Protein AF-A0A660N9D3-F1 (afdb_monomer_lite)

Foldseek 3Di:
DDDDDDDDDDPDDDDDDDDDDDDDDDPPPPPPPPPPVPPDQAAEPEAPDPADPSVQVSVVNSVQVVVPQAPPKYWDWDADPNFIWIWIHHPVRKIKIFTWDPDVVIDTPDIDID

Secondary structure (DSSP, 8-state):
---------------------------------------PPP-EEEE-SS---HHHHHHHHHHHHHTT-PSSEEEEEEEETTEEEEEEEETTS-EEEEEB-SSSS--B---EE-

Sequence (114 aa):
MLNLLYIVRTTPPKGTYIMKKLILTSAIALLVASPLAMAKDPTIASNSSSVKDAGFINSMASAANGMGAKEPLTISESNDGGKRVLVVTGSNGTTCRVPVSDGNPPKMMGINCK

Radius of gyration: 26.84 Å; chains: 1; bounding box: 50×74×32 Å

Structure (mmCIF, N/CA/C/O backbone):
data_AF-A0A660N9D3-F1
#
_entry.id   AF-A0A660N9D3-F1
#
loop_
_atom_site.group_PDB
_atom_site.id
_atom_site.type_symbol
_atom_site.label_atom_id
_atom_site.label_alt_id
_atom_site.label_comp_id
_atom_site.label_asym_id
_atom_site.label_entity_id
_atom_site.label_seq_id
_atom_site.pdbx_PDB_ins_code
_atom_site.Cartn_x
_atom_site.Cartn_y
_atom_site.Cartn_z
_atom_site.occupancy
_atom_site.B_iso_or_equiv
_atom_site.auth_seq_id
_atom_site.auth_comp_id
_atom_site.auth_asym_id
_atom_site.auth_atom_id
_atom_site.pdbx_PDB_model_num
ATOM 1 N N . MET A 1 1 ? -36.591 42.995 6.314 1.00 38.91 1 MET A N 1
ATOM 2 C CA . MET A 1 1 ? -37.167 41.837 5.603 1.00 38.91 1 MET A CA 1
ATOM 3 C C . MET A 1 1 ? -37.187 42.147 4.119 1.00 38.91 1 MET A C 1
ATOM 5 O O . MET A 1 1 ? -37.604 43.243 3.785 1.00 38.91 1 MET A O 1
ATOM 9 N N . LEU A 1 2 ? -36.737 41.177 3.317 1.00 38.38 2 LEU A N 1
ATOM 10 C CA . LEU A 1 2 ? -37.007 40.955 1.886 1.00 38.38 2 LEU A CA 1
ATOM 11 C C . LEU A 1 2 ? -36.695 42.107 0.904 1.00 38.38 2 LEU A C 1
ATOM 13 O O . LEU A 1 2 ? -37.348 43.136 0.915 1.00 38.38 2 LEU A O 1
ATOM 17 N N . ASN A 1 3 ? -35.639 42.037 0.086 1.00 33.78 3 ASN A N 1
ATOM 18 C CA . ASN A 1 3 ? -35.364 41.059 -0.984 1.00 33.78 3 ASN A CA 1
ATOM 19 C C . ASN A 1 3 ? -36.373 41.162 -2.141 1.00 33.78 3 ASN A C 1
ATOM 21 O O . ASN A 1 3 ? -37.451 40.592 -2.034 1.00 33.78 3 ASN A O 1
ATOM 25 N N . LEU A 1 4 ? -35.993 41.846 -3.230 1.00 41.66 4 LEU A N 1
ATOM 26 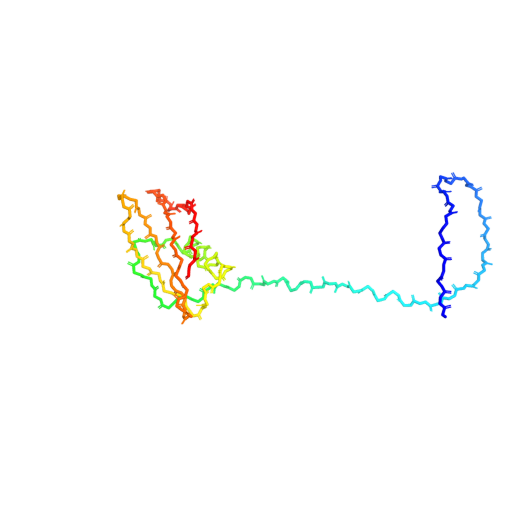C CA . LEU A 1 4 ? -36.278 41.447 -4.620 1.00 41.66 4 LEU A CA 1
ATOM 27 C C . LEU A 1 4 ? -35.499 42.379 -5.575 1.00 41.66 4 LEU A C 1
ATOM 29 O O . LEU A 1 4 ? -35.722 43.583 -5.602 1.00 41.66 4 LEU A O 1
ATOM 33 N N . LEU A 1 5 ? -34.397 41.889 -6.149 1.00 41.06 5 LEU A N 1
ATOM 34 C CA . LEU A 1 5 ? -34.333 41.350 -7.518 1.00 41.06 5 LEU A CA 1
ATOM 35 C C . LEU A 1 5 ? -34.294 42.492 -8.552 1.00 41.06 5 LEU A C 1
ATOM 37 O O . LEU A 1 5 ? -35.306 43.077 -8.910 1.00 41.06 5 LEU A O 1
ATOM 41 N N . TYR A 1 6 ? -33.094 42.991 -8.863 1.00 40.66 6 TYR A N 1
ATOM 42 C CA . TYR A 1 6 ? -32.351 42.607 -10.075 1.00 40.66 6 TYR A CA 1
ATOM 43 C C . TYR A 1 6 ? -33.237 42.589 -11.323 1.00 40.66 6 TYR A C 1
ATOM 45 O O . TYR A 1 6 ? -34.024 41.669 -11.489 1.00 40.66 6 TYR A O 1
ATOM 53 N N . ILE A 1 7 ? -33.050 43.576 -12.202 1.00 46.59 7 ILE A N 1
ATOM 54 C CA . ILE A 1 7 ? -32.668 43.427 -13.619 1.00 46.59 7 ILE A CA 1
ATOM 55 C C . ILE A 1 7 ? -32.481 44.855 -14.143 1.00 46.59 7 ILE A C 1
ATOM 57 O O . ILE A 1 7 ? -33.443 45.500 -14.536 1.00 46.59 7 ILE A O 1
ATOM 61 N N . VAL A 1 8 ? -31.244 45.357 -14.169 1.00 36.47 8 VAL A N 1
ATOM 62 C CA . VAL A 1 8 ? -30.842 46.371 -15.154 1.00 36.47 8 VAL A CA 1
ATOM 63 C C . VAL A 1 8 ? -29.392 46.093 -15.534 1.00 36.47 8 VAL A C 1
ATOM 65 O O . VAL A 1 8 ? -28.495 46.093 -14.697 1.00 36.47 8 VAL A O 1
ATOM 68 N N . ARG A 1 9 ? -29.211 45.801 -16.821 1.00 42.31 9 ARG A N 1
ATOM 69 C CA . ARG A 1 9 ? -27.941 45.686 -17.541 1.00 42.31 9 ARG A CA 1
ATOM 70 C C . ARG A 1 9 ? -26.993 46.830 -17.162 1.00 42.31 9 ARG A C 1
ATOM 72 O O . ARG A 1 9 ? -27.393 47.986 -17.245 1.00 42.31 9 ARG A O 1
ATOM 79 N N . THR A 1 10 ? -25.736 46.534 -16.843 1.00 36.16 10 THR A N 1
ATOM 80 C CA . THR A 1 10 ? -24.716 47.568 -16.618 1.00 36.16 10 THR A 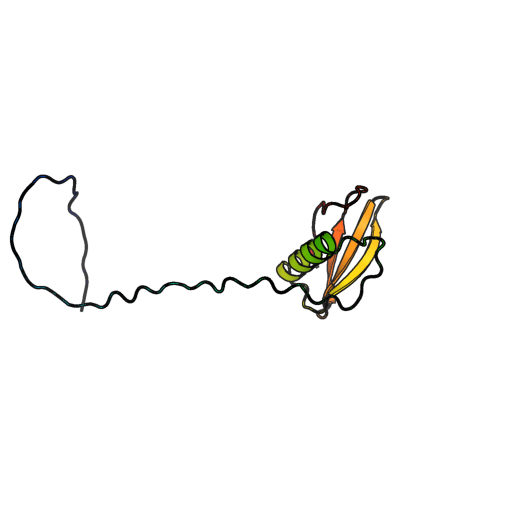CA 1
ATOM 81 C C . THR A 1 10 ? -23.503 47.367 -17.526 1.00 36.16 10 THR A C 1
ATOM 83 O O . THR A 1 10 ? -22.515 46.737 -17.171 1.00 36.16 10 THR A O 1
ATOM 86 N N . THR A 1 11 ? -23.540 47.992 -18.701 1.00 39.00 11 THR A N 1
ATOM 87 C CA . THR A 1 11 ? -22.355 48.710 -19.197 1.00 39.00 11 THR A CA 1
ATOM 88 C C . THR A 1 11 ? -22.511 50.167 -18.754 1.00 39.00 11 THR A C 1
ATOM 90 O O . THR A 1 11 ? -23.552 50.757 -19.054 1.00 39.00 11 THR A O 1
ATOM 93 N N . PRO A 1 12 ? -21.557 50.753 -18.006 1.00 47.50 12 PRO A N 1
ATOM 94 C CA . PRO A 1 12 ? -21.723 52.086 -17.439 1.00 47.50 12 PRO A CA 1
ATOM 95 C C . PRO A 1 12 ? -21.510 53.154 -18.516 1.00 47.50 12 PRO A C 1
ATOM 97 O O . PRO A 1 12 ? -20.643 53.005 -19.380 1.00 47.50 12 PRO A O 1
ATOM 100 N N . PRO A 1 13 ? -22.191 54.301 -18.392 1.00 43.94 13 PRO A N 1
ATOM 101 C CA . PRO A 1 13 ? -21.376 55.501 -18.398 1.00 43.94 13 PRO A CA 1
ATOM 102 C C . PRO A 1 13 ? -21.778 56.497 -17.312 1.00 43.94 13 PRO A C 1
ATOM 104 O O . PRO A 1 13 ? -22.920 56.922 -17.201 1.00 43.94 13 PRO A O 1
ATOM 107 N N . LYS A 1 14 ? -20.736 56.895 -16.578 1.00 42.78 14 LYS A N 1
ATOM 108 C CA . LYS A 1 14 ? -20.419 58.277 -16.203 1.00 42.78 14 LYS A CA 1
ATOM 109 C C . LYS A 1 14 ? -21.560 59.065 -15.566 1.00 42.78 14 LYS A C 1
ATOM 111 O O . LYS A 1 14 ? -22.358 59.701 -16.239 1.00 42.78 14 LYS A O 1
ATOM 116 N N . GLY A 1 15 ? -21.526 59.134 -14.243 1.00 38.25 15 GLY A N 1
ATOM 117 C CA . GLY A 1 15 ? -22.348 60.089 -13.519 1.00 38.25 15 GLY A CA 1
ATOM 118 C C . GLY A 1 15 ? -22.206 59.914 -12.024 1.00 38.25 15 GLY A C 1
ATOM 119 O O . GLY A 1 15 ? -22.888 59.096 -11.421 1.00 38.25 15 GLY A O 1
ATOM 120 N N . THR A 1 16 ? -21.302 60.684 -11.434 1.00 46.72 16 THR A N 1
ATOM 121 C CA . THR A 1 16 ? -21.256 60.954 -9.998 1.00 46.72 16 THR A CA 1
ATOM 122 C C . THR A 1 16 ? -22.627 61.426 -9.504 1.00 46.72 16 THR A C 1
ATOM 124 O O . THR A 1 16 ? -23.023 62.535 -9.839 1.00 46.72 16 THR A O 1
ATOM 127 N N . TYR A 1 17 ? -23.311 60.634 -8.672 1.00 43.50 17 TYR A N 1
ATOM 128 C CA . TYR A 1 17 ? -24.428 61.081 -7.824 1.00 43.50 17 TYR A CA 1
ATOM 129 C C . TYR A 1 17 ? -24.383 60.319 -6.488 1.00 43.50 17 TYR A C 1
ATOM 131 O O . TYR A 1 17 ? -24.624 59.120 -6.421 1.00 43.50 17 TYR A O 1
ATOM 139 N N . ILE A 1 18 ? -23.799 60.936 -5.458 1.00 41.16 18 ILE A N 1
ATOM 140 C CA . ILE A 1 18 ? -24.501 61.544 -4.312 1.00 41.16 18 ILE A CA 1
ATOM 141 C C . ILE A 1 18 ? -25.483 60.581 -3.609 1.00 41.16 18 ILE A C 1
ATOM 143 O O . ILE A 1 18 ? -26.670 60.515 -3.900 1.00 41.16 18 ILE A O 1
ATOM 147 N N . MET A 1 19 ? -24.928 59.873 -2.622 1.00 47.12 19 MET A N 1
ATOM 148 C CA . MET A 1 19 ? -25.423 59.734 -1.245 1.00 47.12 19 MET A CA 1
ATOM 149 C C . MET A 1 19 ? -26.945 59.561 -1.033 1.00 47.12 19 MET A C 1
ATOM 151 O O . MET A 1 19 ? -27.698 60.524 -0.901 1.00 47.12 19 MET A O 1
ATOM 155 N N . LYS A 1 20 ? -27.375 58.314 -0.804 1.00 32.78 20 LYS A N 1
ATOM 156 C CA . LYS A 1 20 ? -28.596 58.013 -0.040 1.00 32.78 20 LYS A CA 1
ATOM 157 C C . LYS A 1 20 ? -28.336 56.789 0.843 1.00 32.78 20 LYS A C 1
ATOM 159 O O . LYS A 1 20 ? -28.170 55.680 0.351 1.00 32.78 20 LYS A O 1
ATOM 164 N N . LYS A 1 21 ? -28.217 57.033 2.152 1.00 47.56 21 LYS A N 1
ATOM 165 C CA . LYS A 1 21 ? -28.010 56.032 3.209 1.00 47.56 21 LYS A CA 1
ATOM 166 C C . LYS A 1 21 ? -29.013 54.886 3.070 1.00 47.56 21 LYS A C 1
ATOM 168 O O . LYS A 1 21 ? -30.209 55.142 3.187 1.00 47.56 21 LYS A O 1
ATOM 173 N N . LEU A 1 22 ? -28.542 53.645 2.932 1.00 40.84 22 LEU A N 1
ATOM 174 C CA . LEU A 1 22 ? -29.375 52.489 3.242 1.00 40.84 22 LEU A CA 1
ATOM 175 C C . LEU A 1 22 ? -28.544 51.248 3.615 1.00 40.84 22 LEU A C 1
ATOM 177 O O . LEU A 1 22 ? -27.923 50.615 2.774 1.00 40.84 22 LEU A O 1
ATOM 181 N N . ILE A 1 23 ? -28.631 50.931 4.909 1.00 42.34 23 ILE A N 1
ATOM 182 C CA . ILE A 1 23 ? -28.548 49.604 5.535 1.00 42.34 23 ILE A CA 1
ATOM 183 C C . ILE A 1 23 ? -27.155 48.970 5.678 1.00 42.34 23 ILE A C 1
ATOM 185 O O . ILE A 1 23 ? -26.568 48.368 4.787 1.00 42.34 23 ILE A O 1
ATOM 189 N N . LEU A 1 24 ? -26.704 49.064 6.927 1.00 48.88 24 LEU A N 1
ATOM 190 C CA . LEU A 1 24 ? -25.713 48.239 7.591 1.00 48.88 24 LEU A CA 1
ATOM 191 C C . LEU A 1 24 ? -26.179 46.768 7.593 1.00 48.88 24 LEU A C 1
ATOM 193 O O . LEU A 1 24 ? -27.096 46.416 8.329 1.00 48.88 24 LEU A O 1
ATOM 197 N N . THR A 1 25 ? -25.532 45.902 6.816 1.00 45.31 25 THR A N 1
ATOM 198 C CA . THR A 1 25 ? -25.563 44.447 7.039 1.00 45.31 25 THR A CA 1
ATOM 199 C C . THR A 1 25 ? -24.169 43.882 6.828 1.00 45.31 25 THR A C 1
ATOM 201 O O . THR A 1 25 ? -23.709 43.706 5.706 1.00 45.31 25 THR A O 1
ATOM 204 N N . SER A 1 26 ? -23.518 43.680 7.973 1.00 47.38 26 SER A N 1
ATOM 205 C CA . SER A 1 26 ? -22.414 42.773 8.271 1.00 47.38 26 SER A CA 1
ATOM 206 C C . SER A 1 26 ? -21.996 41.852 7.118 1.00 47.38 26 SER A C 1
ATOM 208 O O . SER A 1 26 ? -22.637 40.834 6.852 1.00 47.38 26 SER A O 1
ATOM 210 N N . ALA A 1 27 ? -20.879 42.182 6.468 1.00 48.03 27 ALA A N 1
ATOM 211 C CA . ALA A 1 27 ? -20.114 41.205 5.714 1.00 48.03 27 ALA A CA 1
ATOM 212 C C . ALA A 1 27 ? -19.380 40.318 6.726 1.00 48.03 27 ALA A C 1
ATOM 214 O O . ALA A 1 27 ? -18.222 40.560 7.061 1.00 48.03 27 ALA A O 1
ATOM 215 N N . ILE A 1 28 ? -20.056 39.285 7.231 1.00 53.94 28 ILE A N 1
ATOM 216 C CA . ILE A 1 28 ? -19.336 38.123 7.742 1.00 53.94 28 ILE A CA 1
ATOM 217 C C . ILE A 1 28 ? -18.791 37.448 6.492 1.00 53.94 28 ILE A C 1
ATOM 219 O O . ILE A 1 28 ? -19.464 36.643 5.849 1.00 53.94 28 ILE A O 1
ATOM 223 N N . ALA A 1 29 ? -17.580 37.842 6.104 1.00 52.59 29 ALA A N 1
ATOM 224 C CA . ALA A 1 29 ? -16.752 37.006 5.267 1.00 52.59 29 ALA A CA 1
ATOM 225 C C . ALA A 1 29 ? -16.541 35.716 6.063 1.00 52.59 29 ALA A C 1
ATOM 227 O O . ALA A 1 29 ? -15.655 35.629 6.912 1.00 52.59 29 ALA A O 1
ATOM 228 N N . LEU A 1 30 ? -17.408 34.730 5.832 1.00 46.16 30 LEU A N 1
ATOM 229 C CA . LEU A 1 30 ? -17.102 33.337 6.098 1.00 46.16 30 LEU A CA 1
ATOM 230 C C . LEU A 1 30 ? -15.930 33.013 5.176 1.00 46.16 30 LEU A C 1
ATOM 232 O O . LEU A 1 30 ? -16.093 32.505 4.069 1.00 46.16 30 LEU A O 1
ATOM 236 N N . LEU A 1 31 ? -14.733 33.371 5.639 1.00 49.09 31 LEU A N 1
ATOM 237 C CA . LEU A 1 31 ? -13.529 32.625 5.356 1.00 49.09 31 LEU A CA 1
ATOM 238 C C . LEU A 1 31 ? -13.884 31.201 5.758 1.00 49.09 31 LEU A C 1
ATOM 240 O O . LEU A 1 31 ? -13.802 30.824 6.926 1.00 49.09 31 LEU A O 1
ATOM 244 N N . VAL A 1 32 ? -14.358 30.429 4.786 1.00 53.97 32 VAL A N 1
ATOM 245 C CA . VAL A 1 32 ? -14.247 28.984 4.815 1.00 53.97 32 VAL A CA 1
ATOM 246 C C . VAL A 1 32 ? -12.751 28.716 4.863 1.00 53.97 32 VAL A C 1
ATOM 248 O O . VAL A 1 32 ? -12.092 28.501 3.852 1.00 53.97 32 VAL A O 1
ATOM 251 N N . ALA A 1 33 ? -12.194 28.799 6.069 1.00 55.97 33 ALA A N 1
ATOM 252 C CA . ALA A 1 33 ? -11.010 28.066 6.424 1.00 55.97 33 ALA A CA 1
ATOM 253 C C . ALA A 1 33 ? -11.428 26.605 6.281 1.00 55.97 33 ALA A C 1
ATOM 255 O O . ALA A 1 33 ? -11.863 25.960 7.233 1.00 55.97 33 ALA A O 1
ATOM 256 N N . SER A 1 34 ? -11.374 26.101 5.046 1.00 52.88 34 SER A N 1
ATOM 257 C CA . SER A 1 34 ? -11.171 24.684 4.836 1.00 52.88 34 SER A CA 1
ATOM 258 C C . SER A 1 34 ? -10.008 24.340 5.754 1.00 52.88 34 SER A C 1
ATOM 260 O O . SER A 1 34 ? -8.972 25.011 5.639 1.00 52.88 34 SER A O 1
ATOM 262 N N . PRO A 1 35 ? -10.153 23.392 6.694 1.00 50.59 35 PRO A N 1
ATOM 263 C CA . PRO A 1 35 ? -8.979 22.880 7.358 1.00 50.59 35 PRO A CA 1
ATOM 264 C C . PRO A 1 35 ? -8.064 22.457 6.217 1.00 50.59 35 PRO A C 1
ATOM 266 O O . PRO A 1 35 ? -8.400 21.568 5.434 1.00 50.59 35 PRO A O 1
ATOM 269 N N . LEU A 1 36 ? -6.945 23.169 6.063 1.00 48.47 36 LEU A N 1
ATOM 270 C CA . LEU A 1 36 ? -5.784 22.589 5.432 1.00 48.47 36 LEU A CA 1
ATOM 271 C C . LEU A 1 36 ? -5.537 21.389 6.327 1.00 48.47 36 LEU A C 1
ATOM 273 O O . LEU A 1 36 ? -5.047 21.543 7.446 1.00 48.47 36 LEU A O 1
ATOM 277 N N . ALA A 1 37 ? -6.061 20.234 5.916 1.00 50.41 37 ALA A N 1
ATOM 278 C CA . ALA A 1 37 ? -5.748 18.973 6.528 1.00 50.41 37 ALA A CA 1
ATOM 279 C C . ALA A 1 37 ? -4.241 18.885 6.350 1.00 50.41 37 ALA A C 1
ATOM 281 O O . ALA A 1 37 ? -3.748 18.562 5.273 1.00 50.41 37 ALA A O 1
ATOM 282 N N . MET A 1 38 ? -3.524 19.341 7.376 1.00 47.28 38 MET A N 1
ATOM 283 C CA . MET A 1 38 ? -2.111 19.111 7.565 1.00 47.28 38 MET A CA 1
ATOM 284 C C . MET A 1 38 ? -2.023 17.602 7.464 1.00 47.28 38 MET A C 1
ATOM 286 O O . MET A 1 38 ? -2.486 16.922 8.379 1.00 47.28 38 MET A O 1
ATOM 290 N N . ALA A 1 39 ? -1.632 17.107 6.287 1.00 57.22 39 ALA A N 1
ATOM 291 C CA . ALA A 1 39 ? -1.670 15.697 5.955 1.00 57.22 39 ALA A CA 1
ATOM 292 C C . ALA A 1 39 ? -0.711 15.026 6.926 1.00 57.22 39 ALA A C 1
ATOM 294 O O . ALA A 1 39 ? 0.506 15.071 6.764 1.00 57.22 39 ALA A O 1
ATOM 295 N N . LYS A 1 40 ? -1.273 14.554 8.034 1.00 68.81 40 LYS A N 1
ATOM 296 C CA . LYS A 1 40 ? -0.531 13.857 9.057 1.00 68.81 40 LYS A CA 1
ATOM 297 C C . LYS A 1 40 ? -0.098 12.559 8.402 1.00 68.81 40 LYS A C 1
ATOM 299 O O . LYS A 1 40 ? -0.930 11.905 7.776 1.00 68.81 40 LYS A O 1
ATOM 304 N N . ASP A 1 41 ? 1.191 12.245 8.497 1.00 77.62 41 ASP A N 1
ATOM 305 C CA . ASP A 1 41 ? 1.704 11.002 7.935 1.00 77.62 41 ASP A CA 1
ATOM 306 C C . ASP A 1 41 ? 0.867 9.832 8.475 1.00 77.62 41 ASP A C 1
ATOM 308 O O . ASP A 1 41 ? 0.728 9.723 9.701 1.00 77.62 41 ASP A O 1
ATOM 312 N N . PRO A 1 42 ? 0.261 9.005 7.606 1.00 81.50 42 PRO A N 1
ATOM 313 C CA . PRO A 1 42 ? -0.569 7.891 8.024 1.00 81.50 42 PRO A CA 1
ATOM 314 C C . PRO A 1 42 ? 0.160 6.950 8.973 1.00 81.50 42 PRO A C 1
ATOM 316 O O . PRO A 1 42 ? 1.298 6.534 8.740 1.00 81.50 42 PRO A O 1
ATOM 319 N N . THR A 1 43 ? -0.532 6.552 10.036 1.00 91.00 43 THR A N 1
ATOM 320 C CA . THR A 1 43 ? 0.016 5.628 11.027 1.00 91.00 43 THR A CA 1
ATOM 321 C C . THR A 1 43 ? 0.161 4.225 10.432 1.00 91.00 43 THR A C 1
ATOM 323 O O . THR A 1 43 ? -0.837 3.547 10.176 1.00 91.00 43 THR A O 1
ATOM 326 N N . ILE A 1 44 ? 1.399 3.752 10.253 1.00 89.38 44 ILE A N 1
ATOM 327 C CA . ILE A 1 44 ? 1.705 2.384 9.805 1.00 89.38 44 ILE A CA 1
ATOM 328 C C . ILE A 1 44 ? 2.019 1.502 11.018 1.00 89.38 44 ILE A C 1
ATOM 330 O O . ILE A 1 44 ? 3.018 1.723 11.699 1.00 89.38 44 ILE A O 1
ATOM 334 N N . ALA A 1 45 ? 1.198 0.482 11.274 1.00 91.25 45 ALA A N 1
ATOM 335 C CA . ALA A 1 45 ? 1.455 -0.503 12.329 1.00 91.25 45 ALA A CA 1
ATOM 336 C C . ALA A 1 45 ? 2.576 -1.476 11.945 1.00 91.25 45 ALA A C 1
ATOM 338 O O . ALA A 1 45 ? 3.392 -1.855 12.783 1.00 91.25 45 ALA A O 1
ATOM 339 N N . SER A 1 46 ? 2.613 -1.907 10.682 1.00 90.31 46 SER A N 1
ATOM 340 C CA . SER A 1 46 ? 3.609 -2.862 10.197 1.00 90.31 46 SER A CA 1
ATOM 341 C C . SER A 1 46 ? 3.775 -2.794 8.681 1.00 90.31 46 SER A C 1
ATOM 343 O O . SER A 1 46 ? 2.820 -2.551 7.944 1.00 90.31 46 SER A O 1
ATOM 345 N N . ASN A 1 47 ? 5.001 -3.023 8.206 1.00 91.81 47 ASN A N 1
ATOM 346 C CA . ASN A 1 47 ? 5.319 -3.138 6.785 1.00 91.81 47 ASN A CA 1
ATOM 347 C C . ASN A 1 47 ? 6.243 -4.340 6.558 1.00 91.81 47 ASN A C 1
ATOM 349 O O . ASN A 1 47 ? 7.400 -4.330 6.976 1.00 91.81 47 ASN A O 1
ATOM 353 N N . SER A 1 48 ? 5.721 -5.362 5.883 1.00 91.56 48 SER A N 1
ATOM 354 C CA . SER A 1 48 ? 6.448 -6.583 5.505 1.00 91.56 48 SER A CA 1
ATOM 355 C C . SER A 1 48 ? 6.873 -6.606 4.032 1.00 91.56 48 SER A C 1
ATOM 357 O O . SER A 1 48 ? 7.419 -7.601 3.565 1.00 91.56 48 SER A O 1
ATOM 359 N N . SER A 1 49 ? 6.642 -5.519 3.290 1.00 89.00 49 SER A N 1
ATOM 360 C CA . SER A 1 49 ? 7.023 -5.428 1.880 1.00 89.00 49 SER A CA 1
ATOM 361 C C . SER A 1 49 ? 8.526 -5.205 1.671 1.00 89.00 49 SER A C 1
ATOM 363 O O . SER A 1 49 ? 9.267 -4.715 2.538 1.00 89.00 49 SER A O 1
ATOM 365 N N . SER A 1 50 ? 8.975 -5.527 0.461 1.00 88.25 50 SER A N 1
ATOM 366 C CA . SER A 1 50 ? 10.319 -5.244 -0.045 1.00 88.25 50 SER A CA 1
ATOM 367 C C . SER A 1 50 ? 10.587 -3.746 -0.236 1.00 88.25 50 SER A C 1
ATOM 369 O O . SER A 1 50 ? 11.747 -3.338 -0.315 1.00 88.25 50 SER A O 1
ATOM 371 N N . VAL A 1 51 ? 9.549 -2.903 -0.267 1.00 86.38 51 VAL A N 1
ATOM 372 C CA . VAL A 1 51 ? 9.672 -1.466 -0.538 1.00 86.38 51 VAL A CA 1
ATOM 373 C C . VAL A 1 51 ? 10.163 -0.710 0.697 1.00 86.38 51 VAL A C 1
ATOM 375 O O . VAL A 1 51 ? 9.540 -0.745 1.758 1.00 86.38 51 VAL A O 1
ATOM 378 N N . LYS A 1 52 ? 11.293 -0.007 0.544 1.00 85.06 52 LYS A N 1
ATOM 379 C CA . LYS A 1 52 ? 11.945 0.779 1.610 1.00 85.06 52 LYS A CA 1
ATOM 380 C C . LYS A 1 52 ? 11.794 2.292 1.455 1.00 85.06 52 LYS A C 1
ATOM 382 O O . LYS A 1 52 ? 12.157 3.030 2.363 1.00 85.06 52 LYS A O 1
ATOM 387 N N . ASP A 1 53 ? 11.259 2.747 0.326 1.00 89.75 53 ASP A N 1
ATOM 388 C CA . ASP A 1 53 ? 11.053 4.169 0.073 1.00 89.75 53 ASP A CA 1
ATOM 389 C C . ASP A 1 53 ? 9.905 4.713 0.937 1.00 89.75 53 ASP A C 1
ATOM 391 O O . ASP A 1 53 ? 8.734 4.392 0.724 1.00 89.75 53 ASP A O 1
ATOM 395 N N . ALA A 1 54 ? 10.249 5.515 1.946 1.00 88.00 54 ALA A N 1
ATOM 396 C CA . ALA A 1 54 ? 9.284 6.039 2.907 1.00 88.00 54 ALA A CA 1
ATOM 397 C C . ALA A 1 54 ? 8.256 6.976 2.252 1.00 88.00 54 ALA A C 1
ATOM 399 O O . ALA A 1 54 ? 7.083 6.933 2.615 1.00 88.00 54 ALA A O 1
ATOM 400 N N . GLY A 1 55 ? 8.663 7.777 1.260 1.00 89.31 55 GLY A N 1
ATOM 401 C CA . GLY A 1 55 ? 7.766 8.701 0.560 1.00 89.31 55 GLY A CA 1
ATOM 402 C C . GLY A 1 55 ? 6.678 7.967 -0.223 1.00 89.31 55 GLY A C 1
ATOM 403 O O . GLY A 1 55 ? 5.499 8.327 -0.164 1.00 89.31 55 GLY A O 1
ATOM 404 N N . PHE A 1 56 ? 7.053 6.885 -0.896 1.00 90.75 56 PHE A N 1
ATOM 405 C CA . PHE A 1 56 ? 6.148 5.997 -1.606 1.00 90.75 56 PHE A CA 1
ATOM 406 C C . PHE A 1 56 ? 5.195 5.280 -0.649 1.00 90.75 56 PHE A C 1
ATOM 408 O O . PHE A 1 56 ? 3.983 5.294 -0.870 1.00 90.75 56 PHE A O 1
ATOM 415 N N . ILE A 1 57 ? 5.722 4.692 0.432 1.00 91.31 57 ILE A N 1
ATOM 416 C CA . ILE A 1 57 ? 4.909 4.021 1.456 1.00 91.31 57 ILE A CA 1
ATOM 417 C C . ILE A 1 57 ? 3.866 4.986 2.030 1.00 91.31 57 ILE A C 1
ATOM 419 O O . ILE A 1 57 ? 2.691 4.634 2.120 1.00 91.31 57 ILE A O 1
ATOM 423 N N . ASN A 1 58 ? 4.272 6.217 2.341 1.00 92.00 58 ASN A N 1
ATOM 424 C CA . ASN A 1 58 ? 3.403 7.240 2.909 1.00 92.00 58 ASN A CA 1
ATOM 425 C C . ASN A 1 58 ? 2.326 7.720 1.925 1.00 92.00 58 ASN A C 1
ATOM 427 O O . ASN A 1 58 ? 1.160 7.869 2.292 1.00 92.00 58 ASN A O 1
ATOM 431 N N . SER A 1 59 ? 2.701 7.906 0.654 1.00 90.56 59 SER A N 1
ATOM 432 C CA . SER A 1 59 ? 1.775 8.290 -0.421 1.00 90.56 59 SER A CA 1
ATOM 433 C C . SER A 1 59 ? 0.713 7.215 -0.643 1.00 90.56 59 SER A C 1
ATOM 435 O O . SER A 1 59 ? -0.477 7.508 -0.750 1.00 90.56 59 SER A O 1
ATOM 437 N N . MET A 1 60 ? 1.133 5.951 -0.644 1.00 91.69 60 MET A N 1
ATOM 438 C CA . MET A 1 60 ? 0.238 4.810 -0.790 1.00 91.69 60 MET A CA 1
ATOM 439 C C . MET A 1 60 ? -0.705 4.647 0.399 1.00 91.69 60 MET A C 1
ATOM 441 O O . MET A 1 60 ? -1.900 4.424 0.216 1.00 91.69 60 MET A O 1
ATOM 445 N N . ALA A 1 61 ? -0.174 4.765 1.610 1.00 92.62 61 ALA A N 1
ATOM 446 C CA . ALA A 1 61 ? -0.942 4.705 2.841 1.00 92.62 61 ALA A CA 1
ATOM 447 C C . ALA A 1 61 ? -1.980 5.833 2.924 1.00 92.62 61 ALA A C 1
ATOM 449 O O . ALA A 1 61 ? -3.138 5.585 3.254 1.00 92.62 61 ALA A O 1
ATOM 450 N N . SER A 1 62 ? -1.598 7.048 2.527 1.00 92.00 62 SER A N 1
ATOM 451 C CA . SER A 1 62 ? -2.503 8.199 2.457 1.00 92.00 62 SER A CA 1
ATOM 452 C C . SER A 1 62 ? -3.628 7.958 1.453 1.00 92.00 62 SER A C 1
ATOM 454 O O . SER A 1 62 ? -4.791 8.225 1.750 1.00 92.00 62 SER A O 1
ATOM 456 N N . ALA A 1 63 ? -3.305 7.396 0.283 1.00 91.94 63 ALA A N 1
ATOM 457 C CA . ALA A 1 63 ? -4.300 7.039 -0.723 1.00 91.94 63 ALA A CA 1
ATOM 458 C C . ALA A 1 63 ? -5.268 5.956 -0.217 1.00 91.94 63 ALA A C 1
ATOM 460 O O . ALA A 1 63 ? -6.478 6.093 -0.383 1.00 91.94 63 ALA A O 1
ATOM 461 N N . ALA A 1 64 ? -4.757 4.914 0.446 1.00 92.38 64 ALA A N 1
ATOM 462 C CA . ALA A 1 64 ? -5.582 3.868 1.050 1.00 92.38 64 ALA A CA 1
ATOM 463 C C . ALA A 1 64 ? -6.519 4.433 2.131 1.00 92.38 64 ALA A C 1
ATOM 465 O O . ALA A 1 64 ? -7.703 4.090 2.156 1.00 92.38 64 ALA A O 1
ATOM 466 N N . ASN A 1 65 ? -6.023 5.347 2.970 1.00 93.31 65 ASN A N 1
ATOM 467 C CA . ASN A 1 65 ? -6.838 6.031 3.973 1.00 93.31 65 ASN A CA 1
ATOM 468 C C . ASN A 1 65 ? -7.937 6.888 3.325 1.00 93.31 65 ASN A C 1
ATOM 470 O O . ASN A 1 65 ? -9.112 6.756 3.666 1.00 93.31 65 ASN A O 1
ATOM 474 N N . GLY A 1 66 ? -7.596 7.660 2.288 1.00 90.94 66 GLY A N 1
ATOM 475 C CA . GLY A 1 66 ? -8.566 8.427 1.497 1.00 90.94 66 GLY A CA 1
ATOM 476 C C . GLY A 1 66 ? -9.650 7.577 0.819 1.00 90.94 66 GLY A C 1
ATOM 477 O O . GLY A 1 66 ? -10.727 8.086 0.521 1.00 90.94 66 GLY A O 1
ATOM 478 N N . MET A 1 67 ? -9.399 6.282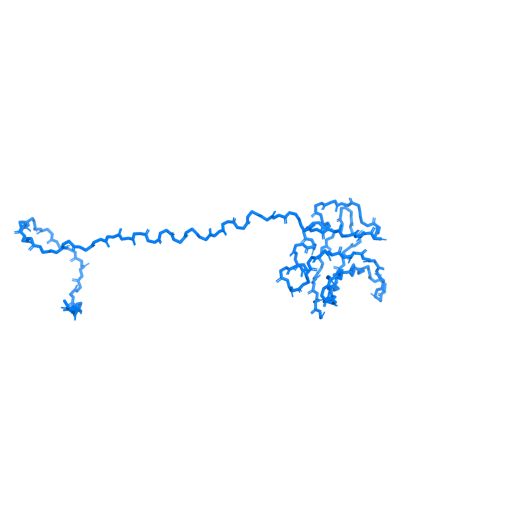 0.613 1.00 92.19 67 MET A N 1
ATOM 479 C CA . MET A 1 67 ? -10.362 5.322 0.063 1.00 92.19 67 MET A CA 1
ATOM 480 C C . MET A 1 67 ? -11.141 4.531 1.124 1.00 92.19 67 MET A C 1
ATOM 482 O O . MET A 1 67 ? -11.990 3.716 0.765 1.00 92.19 67 MET A O 1
ATOM 486 N N . GLY A 1 68 ? -10.891 4.768 2.415 1.00 90.31 68 GLY A N 1
ATOM 487 C CA . GLY A 1 68 ? -11.662 4.194 3.520 1.00 90.31 68 GLY A CA 1
ATOM 488 C C . GLY A 1 68 ? -10.919 3.188 4.401 1.00 90.31 68 GLY A C 1
ATOM 489 O O . GLY A 1 68 ? -11.521 2.672 5.345 1.00 90.31 68 GLY A O 1
ATOM 490 N N . ALA A 1 69 ? -9.634 2.910 4.153 1.00 94.38 69 ALA A N 1
ATOM 491 C CA . ALA A 1 69 ? -8.828 2.105 5.071 1.00 94.38 69 ALA A CA 1
ATOM 492 C C . ALA A 1 69 ? -8.482 2.915 6.326 1.00 94.38 69 ALA A C 1
ATOM 494 O O . ALA A 1 69 ? -7.741 3.891 6.264 1.00 94.38 69 ALA A O 1
ATOM 495 N N . LYS A 1 70 ? -9.005 2.526 7.488 1.00 93.12 70 LYS A N 1
ATOM 496 C CA . LYS A 1 70 ? -8.751 3.270 8.725 1.00 93.12 70 LYS A CA 1
ATOM 497 C C . LYS A 1 70 ? -7.397 2.933 9.322 1.00 93.12 70 LYS A C 1
ATOM 499 O O . LYS A 1 70 ? -6.978 1.781 9.336 1.00 93.12 70 LYS A O 1
ATOM 504 N N . GLU A 1 71 ? -6.750 3.945 9.879 1.00 89.88 71 GLU A N 1
ATOM 505 C CA . GLU A 1 71 ? -5.511 3.776 10.631 1.00 89.88 71 GLU A CA 1
ATOM 506 C C . GLU A 1 71 ? -5.713 2.965 11.928 1.00 89.88 71 GLU A C 1
ATOM 508 O O . GLU A 1 71 ? -6.808 2.977 12.503 1.00 89.88 71 GLU A O 1
ATOM 513 N N . PRO A 1 72 ? -4.664 2.285 12.427 1.00 92.12 72 PRO A N 1
ATOM 514 C CA . PRO A 1 72 ? -3.361 2.106 11.782 1.00 92.12 72 PRO A CA 1
ATOM 515 C C . PRO A 1 72 ? -3.415 1.131 10.594 1.00 92.12 72 PRO A C 1
ATOM 517 O O . PRO A 1 72 ? -4.248 0.226 10.558 1.00 92.12 72 PRO A O 1
ATOM 520 N N . LEU A 1 73 ? -2.520 1.324 9.623 1.00 94.19 73 LEU A N 1
ATOM 521 C CA . LEU A 1 73 ? -2.448 0.528 8.397 1.00 94.19 73 LEU A CA 1
ATOM 522 C C . LEU A 1 73 ? -1.352 -0.541 8.478 1.00 94.19 73 LEU A C 1
ATOM 524 O O . LEU A 1 73 ? -0.253 -0.294 8.978 1.00 94.19 73 LEU A O 1
ATOM 528 N N . THR A 1 74 ? -1.625 -1.713 7.915 1.00 95.38 74 THR A N 1
ATOM 529 C CA . THR A 1 74 ? -0.662 -2.805 7.739 1.00 95.38 74 THR A CA 1
ATOM 530 C C . THR A 1 74 ? -0.370 -3.012 6.263 1.00 95.38 74 THR A C 1
ATOM 532 O O . THR A 1 74 ? -1.287 -3.140 5.456 1.00 95.38 74 THR A O 1
ATOM 535 N N . ILE A 1 75 ? 0.910 -3.077 5.910 1.00 94.94 75 ILE A N 1
ATOM 536 C CA . ILE A 1 75 ? 1.379 -3.241 4.536 1.00 94.94 75 ILE A CA 1
ATOM 537 C C . ILE A 1 75 ? 2.024 -4.615 4.381 1.00 94.94 75 ILE A C 1
ATOM 539 O O . ILE A 1 75 ? 2.919 -5.010 5.135 1.00 94.94 75 ILE A O 1
ATOM 543 N N . SER A 1 76 ? 1.579 -5.332 3.360 1.00 94.25 76 SER A N 1
ATOM 544 C CA . SER A 1 76 ? 2.132 -6.613 2.937 1.00 94.25 76 SER A CA 1
ATOM 545 C C . SER A 1 76 ? 2.332 -6.634 1.430 1.00 94.25 76 SER A C 1
ATOM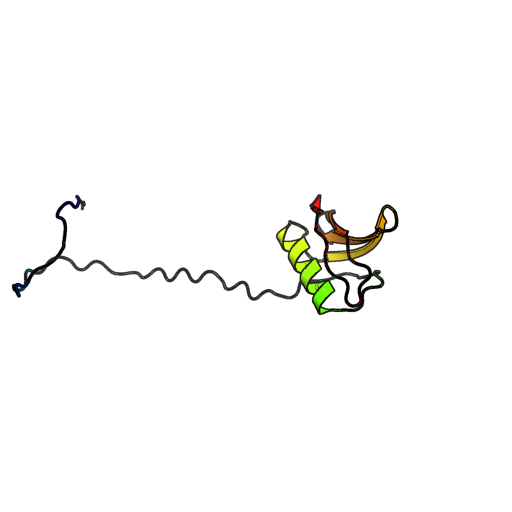 547 O O . SER A 1 76 ? 1.847 -5.763 0.708 1.00 94.25 76 SER A O 1
ATOM 549 N N . GLU A 1 77 ? 3.097 -7.605 0.955 1.00 93.44 77 GLU A N 1
ATOM 550 C CA . GLU A 1 77 ? 3.386 -7.777 -0.460 1.00 93.44 77 GLU A CA 1
ATOM 551 C C . GLU A 1 77 ? 2.796 -9.092 -0.954 1.00 93.44 77 GLU A C 1
ATOM 553 O O . GLU A 1 77 ? 2.836 -10.117 -0.275 1.00 93.44 77 GLU A O 1
ATOM 558 N N . SER A 1 78 ? 2.219 -9.044 -2.145 1.00 92.19 78 SER A N 1
ATOM 559 C CA . SER A 1 78 ? 1.627 -10.171 -2.840 1.00 92.19 78 SER A CA 1
ATOM 560 C C . SER A 1 78 ? 2.062 -10.142 -4.302 1.00 92.19 78 SER A C 1
ATOM 562 O O . SER A 1 78 ? 2.443 -9.100 -4.841 1.00 92.19 78 SER A O 1
ATOM 564 N N . ASN A 1 79 ? 2.012 -11.297 -4.955 1.00 91.06 79 ASN A N 1
ATOM 565 C CA . ASN A 1 79 ? 2.235 -11.410 -6.387 1.00 91.06 79 ASN A CA 1
ATOM 566 C C . ASN A 1 79 ? 0.924 -11.839 -7.045 1.00 91.06 79 ASN A C 1
ATOM 568 O O . ASN A 1 79 ? 0.340 -12.850 -6.656 1.00 91.06 79 ASN A O 1
ATOM 572 N N . ASP A 1 80 ? 0.459 -11.055 -8.012 1.00 86.69 80 ASP A N 1
ATOM 573 C CA . ASP A 1 80 ? -0.772 -11.320 -8.749 1.00 86.69 80 ASP A CA 1
ATOM 574 C C . ASP A 1 80 ? -0.443 -11.422 -10.240 1.00 86.69 80 ASP A C 1
ATOM 576 O O . ASP A 1 80 ? -0.119 -10.428 -10.895 1.00 86.69 80 ASP A O 1
ATOM 580 N N . GLY A 1 81 ? -0.432 -12.649 -10.766 1.00 82.44 81 GLY A N 1
ATOM 581 C CA . GLY A 1 81 ? -0.135 -12.914 -12.177 1.00 82.44 81 GLY A CA 1
ATOM 582 C C . GLY A 1 81 ? 1.248 -12.429 -12.630 1.00 82.44 81 GLY A C 1
ATOM 583 O O . GLY A 1 81 ? 1.374 -11.886 -13.726 1.00 82.44 81 GLY A O 1
ATOM 584 N N . GLY A 1 82 ? 2.274 -12.559 -11.782 1.00 84.19 82 GLY A N 1
ATOM 585 C CA . GLY A 1 82 ? 3.635 -12.097 -12.072 1.00 84.19 82 GLY A CA 1
ATOM 586 C C . GLY A 1 82 ? 3.865 -10.611 -11.794 1.00 84.19 82 GLY A C 1
ATOM 587 O O . GLY A 1 82 ? 4.998 -10.153 -11.896 1.00 84.19 82 GLY A O 1
ATOM 588 N N . LYS A 1 83 ? 2.831 -9.859 -11.402 1.00 88.19 83 LYS A N 1
ATOM 589 C CA . LYS A 1 83 ? 2.942 -8.443 -11.037 1.00 88.19 83 LYS A CA 1
ATOM 590 C C . LYS A 1 83 ? 3.034 -8.290 -9.529 1.00 88.19 83 LYS A C 1
ATOM 592 O O . LYS A 1 83 ? 2.300 -8.936 -8.779 1.00 88.19 83 LYS A O 1
ATOM 597 N N . ARG A 1 84 ? 3.903 -7.390 -9.078 1.00 92.25 84 ARG A N 1
ATOM 598 C CA . ARG A 1 84 ? 4.011 -7.045 -7.662 1.00 92.25 84 ARG A CA 1
ATOM 599 C C . ARG A 1 84 ? 2.812 -6.195 -7.234 1.00 92.25 84 ARG A C 1
ATOM 601 O O . ARG A 1 84 ? 2.497 -5.180 -7.857 1.00 92.25 84 ARG A O 1
ATOM 608 N N . VAL A 1 85 ? 2.144 -6.607 -6.163 1.00 94.06 85 VAL A N 1
ATOM 609 C CA . VAL A 1 85 ? 0.981 -5.926 -5.587 1.00 94.06 85 VAL A CA 1
ATOM 610 C C . VAL A 1 85 ? 1.226 -5.715 -4.103 1.00 94.06 85 VAL A C 1
ATOM 612 O O . VAL A 1 85 ? 1.465 -6.662 -3.361 1.00 94.06 85 VAL A O 1
ATOM 615 N N . LEU A 1 86 ? 1.132 -4.473 -3.648 1.00 94.44 86 LEU A N 1
ATOM 616 C CA . LEU A 1 86 ? 1.138 -4.164 -2.226 1.00 94.44 86 LEU A CA 1
ATOM 617 C C . LEU A 1 86 ? -0.290 -4.193 -1.700 1.00 94.44 86 LEU A C 1
ATOM 619 O O . LEU A 1 86 ? -1.211 -3.661 -2.318 1.00 94.44 86 LEU A O 1
ATOM 623 N N . VAL A 1 87 ? -0.479 -4.852 -0.568 1.00 95.31 87 VAL A N 1
ATOM 624 C CA . VAL A 1 87 ? -1.770 -4.992 0.092 1.00 95.31 87 VAL A CA 1
ATOM 625 C C . VAL A 1 87 ? -1.723 -4.177 1.375 1.00 95.31 87 VAL A C 1
ATOM 627 O O . VAL A 1 87 ? -0.969 -4.497 2.295 1.00 95.31 87 VAL A O 1
ATOM 630 N N . VAL A 1 88 ? -2.517 -3.112 1.412 1.00 95.38 88 VAL A N 1
ATOM 631 C CA . VAL A 1 88 ? -2.658 -2.207 2.553 1.00 95.38 88 VAL A CA 1
ATOM 632 C C . VAL A 1 88 ? -3.973 -2.521 3.249 1.00 95.38 88 VAL A C 1
ATOM 634 O O . VAL A 1 88 ? -5.033 -2.390 2.648 1.00 95.38 88 VAL A O 1
ATOM 637 N N . THR A 1 89 ? -3.916 -2.943 4.504 1.00 95.88 89 THR A N 1
ATOM 638 C CA . THR A 1 89 ? -5.096 -3.299 5.300 1.00 95.88 89 THR A CA 1
ATOM 639 C C . THR A 1 89 ? -5.281 -2.278 6.407 1.00 95.88 89 THR A C 1
ATOM 641 O O . THR A 1 89 ? -4.343 -2.016 7.160 1.00 95.88 89 THR A O 1
ATOM 644 N N . GLY A 1 90 ? -6.470 -1.692 6.494 1.00 95.19 90 GLY A N 1
ATOM 645 C CA . GLY A 1 90 ? -6.849 -0.818 7.596 1.00 95.19 90 GLY A CA 1
ATOM 646 C C . GLY A 1 90 ? -7.303 -1.594 8.827 1.00 95.19 90 GLY A C 1
ATOM 647 O O . GLY A 1 90 ? -7.740 -2.742 8.740 1.00 95.19 90 GLY A O 1
ATOM 648 N N . SER A 1 91 ? -7.270 -0.939 9.983 1.00 94.06 91 SER A N 1
ATOM 649 C CA . SER A 1 91 ? -7.758 -1.471 11.262 1.00 94.06 91 SER A CA 1
ATOM 650 C C . SER A 1 91 ? -9.245 -1.848 11.239 1.00 94.06 91 SER A C 1
ATOM 652 O O . SER A 1 91 ? -9.693 -2.678 12.025 1.00 94.06 91 SER A O 1
ATOM 654 N N . ASN A 1 92 ? -10.011 -1.272 10.310 1.00 93.56 92 ASN A N 1
ATOM 655 C CA . ASN A 1 92 ? -11.418 -1.576 10.057 1.00 93.56 92 ASN A CA 1
ATOM 656 C C . ASN A 1 92 ? -11.643 -2.770 9.109 1.00 93.56 92 ASN A C 1
ATOM 658 O O . ASN A 1 92 ? -12.788 -3.033 8.749 1.00 93.56 92 ASN A O 1
ATOM 662 N N . GLY A 1 93 ? -10.585 -3.461 8.673 1.00 92.50 93 GLY A N 1
ATOM 663 C CA . GLY A 1 93 ? -10.653 -4.612 7.764 1.00 92.50 93 GLY A CA 1
ATOM 664 C C . GLY A 1 93 ? -10.708 -4.257 6.275 1.00 92.50 93 GLY A C 1
ATOM 665 O O . GLY A 1 93 ? -10.561 -5.146 5.436 1.00 92.50 93 GLY A O 1
ATOM 666 N N . THR A 1 94 ? -10.858 -2.974 5.927 1.00 94.75 94 THR A N 1
ATOM 667 C CA . THR A 1 94 ? -10.792 -2.517 4.533 1.00 94.75 94 THR A CA 1
ATOM 668 C C . THR A 1 94 ? -9.423 -2.830 3.955 1.00 94.75 94 THR A C 1
ATOM 670 O O . THR A 1 94 ? -8.392 -2.460 4.525 1.00 94.75 94 THR A O 1
ATOM 673 N N . THR A 1 95 ? -9.413 -3.501 2.811 1.00 95.56 95 THR A N 1
ATOM 674 C CA . THR A 1 95 ? -8.191 -3.990 2.178 1.00 95.56 95 THR A CA 1
ATOM 675 C C . THR A 1 95 ? -8.014 -3.342 0.815 1.00 95.56 95 THR A C 1
ATOM 677 O O . THR A 1 95 ? -8.823 -3.527 -0.092 1.00 95.56 95 THR A O 1
ATOM 680 N N . CYS A 1 96 ? -6.916 -2.615 0.655 1.00 95.50 96 CYS A N 1
ATOM 681 C CA . CYS A 1 96 ? -6.521 -1.940 -0.568 1.00 95.50 96 CYS A CA 1
ATOM 682 C C . CYS A 1 96 ? -5.413 -2.714 -1.279 1.00 9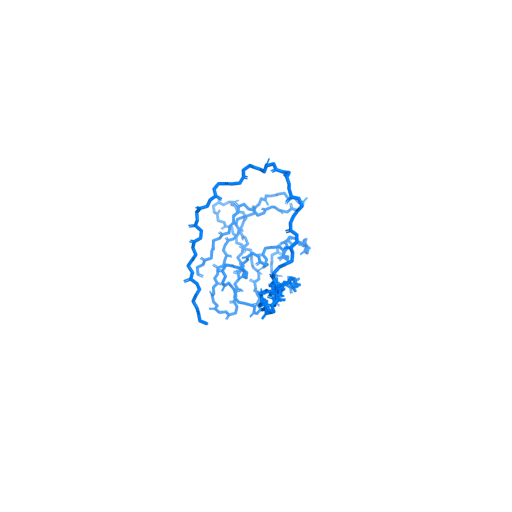5.50 96 CYS A C 1
ATOM 684 O O . CYS A 1 96 ? -4.320 -2.903 -0.747 1.00 95.50 96 CYS A O 1
ATOM 686 N N . ARG A 1 97 ? -5.676 -3.134 -2.514 1.00 95.25 97 ARG A N 1
ATOM 687 C CA . ARG A 1 97 ? -4.683 -3.720 -3.415 1.00 95.25 97 ARG A CA 1
ATOM 688 C C . ARG A 1 97 ? -4.098 -2.638 -4.308 1.00 95.25 97 ARG A C 1
ATOM 690 O O . ARG A 1 97 ? -4.834 -1.948 -5.012 1.00 95.25 97 ARG A O 1
ATOM 697 N N . VAL A 1 98 ? -2.778 -2.529 -4.300 1.00 94.69 98 VAL A N 1
ATOM 698 C CA . VAL A 1 98 ? -2.002 -1.521 -5.021 1.00 94.69 98 VAL A CA 1
ATOM 699 C C . VAL A 1 98 ? -1.010 -2.237 -5.932 1.00 94.69 98 VAL A C 1
ATOM 701 O O . VAL A 1 98 ? 0.069 -2.625 -5.483 1.00 94.69 98 VAL A O 1
ATOM 704 N N . PRO A 1 99 ? -1.342 -2.456 -7.212 1.00 94.38 99 PRO A N 1
ATOM 705 C CA . PRO A 1 99 ? -0.362 -2.915 -8.184 1.00 94.38 99 PRO A CA 1
ATOM 706 C C . PRO A 1 99 ? 0.748 -1.871 -8.330 1.00 94.38 99 PRO A C 1
ATOM 708 O O . PRO A 1 99 ? 0.468 -0.675 -8.468 1.00 94.38 99 PRO A O 1
ATOM 711 N N . VAL A 1 100 ? 2.004 -2.312 -8.306 1.00 93.69 100 VAL A N 1
ATOM 712 C CA . VAL A 1 100 ? 3.174 -1.431 -8.400 1.00 93.69 100 VAL A CA 1
ATOM 713 C C . VAL A 1 100 ? 4.068 -1.822 -9.567 1.00 93.69 100 VAL A C 1
ATOM 715 O O . VAL A 1 100 ? 4.098 -2.980 -9.976 1.00 93.69 100 VAL A O 1
ATOM 718 N N . SER A 1 101 ? 4.803 -0.855 -10.112 1.00 90.69 101 SER A N 1
ATOM 719 C CA . SER A 1 101 ? 5.818 -1.131 -11.130 1.00 90.69 101 SER A CA 1
ATOM 720 C C . SER A 1 101 ? 7.084 -1.763 -10.535 1.00 90.69 101 SER A C 1
ATOM 722 O O . SER A 1 101 ? 7.370 -1.653 -9.336 1.00 90.69 101 SER A O 1
ATOM 724 N N . ASP A 1 102 ? 7.885 -2.382 -11.402 1.00 85.94 102 ASP A N 1
ATOM 725 C CA . ASP A 1 102 ? 9.179 -2.987 -11.050 1.00 85.94 102 ASP A CA 1
ATOM 726 C C . ASP A 1 102 ? 10.323 -1.960 -10.925 1.00 85.94 102 ASP A C 1
ATOM 728 O O . ASP A 1 102 ? 11.479 -2.323 -10.723 1.00 85.94 102 ASP A O 1
ATOM 732 N N . GLY A 1 103 ? 10.020 -0.662 -11.042 1.00 82.00 103 GLY A N 1
ATOM 733 C CA . GLY A 1 103 ? 11.002 0.412 -10.887 1.00 82.00 103 GLY A CA 1
ATOM 734 C C . GLY A 1 103 ? 11.516 0.568 -9.450 1.00 82.00 103 GLY A C 1
ATOM 735 O O . GLY A 1 103 ? 10.911 0.076 -8.494 1.00 82.00 103 GLY A O 1
ATOM 736 N N . ASN A 1 104 ? 12.621 1.307 -9.301 1.00 81.62 104 ASN A N 1
ATOM 737 C CA . ASN A 1 104 ? 13.180 1.703 -8.009 1.00 81.62 104 ASN A CA 1
ATOM 738 C C . ASN A 1 104 ? 13.385 3.238 -7.954 1.00 81.62 104 ASN A C 1
ATOM 740 O O . ASN A 1 104 ? 14.310 3.729 -8.603 1.00 81.62 104 ASN A O 1
ATOM 744 N N . PRO A 1 105 ? 12.546 4.000 -7.225 1.00 76.19 105 PRO A N 1
ATOM 745 C CA . PRO A 1 105 ? 11.421 3.528 -6.421 1.00 76.19 105 PRO A CA 1
ATOM 746 C C . PRO A 1 105 ? 10.236 3.053 -7.288 1.00 76.19 105 PRO A C 1
ATOM 748 O O . PRO A 1 105 ? 10.069 3.508 -8.427 1.00 76.19 105 PRO A O 1
ATOM 751 N N . PRO A 1 106 ? 9.407 2.129 -6.773 1.00 87.19 106 PRO A N 1
ATOM 752 C CA . PRO A 1 106 ? 8.206 1.681 -7.468 1.00 87.19 106 PRO A CA 1
ATOM 753 C C . PRO A 1 106 ? 7.205 2.820 -7.657 1.00 87.19 106 PRO A C 1
ATOM 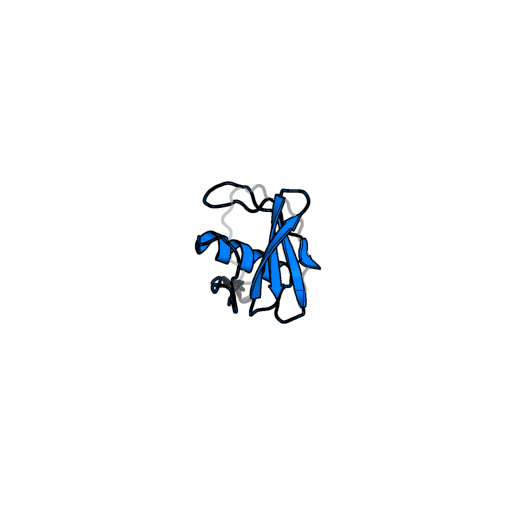755 O O . PRO A 1 106 ? 7.184 3.790 -6.902 1.00 87.19 106 PRO A O 1
ATOM 758 N N . LYS A 1 107 ? 6.332 2.685 -8.656 1.00 90.31 107 LYS A N 1
ATOM 759 C CA . LYS A 1 107 ? 5.207 3.600 -8.891 1.00 90.31 107 LYS A CA 1
ATOM 760 C C . LYS A 1 107 ? 3.887 2.870 -8.685 1.00 90.31 107 LYS A C 1
ATOM 762 O O . LYS A 1 107 ? 3.771 1.704 -9.054 1.00 90.31 107 LYS A O 1
ATOM 767 N N . MET A 1 108 ? 2.896 3.561 -8.121 1.00 91.06 108 MET A N 1
ATOM 768 C CA . MET A 1 108 ? 1.538 3.031 -7.991 1.00 91.06 108 MET A CA 1
ATOM 769 C C . MET A 1 108 ? 0.896 3.012 -9.379 1.00 91.06 108 MET A C 1
ATOM 771 O O . MET A 1 108 ? 0.816 4.048 -10.036 1.00 91.06 108 MET A O 1
ATOM 775 N N . MET A 1 109 ? 0.446 1.843 -9.827 1.00 92.31 109 MET A N 1
ATOM 776 C CA . MET A 1 109 ? -0.246 1.685 -11.113 1.00 92.31 109 MET A CA 1
ATOM 777 C C . MET A 1 109 ? -1.765 1.840 -10.974 1.00 92.31 109 MET A C 1
ATOM 779 O O . MET A 1 109 ? -2.473 1.998 -11.963 1.00 92.31 109 MET A O 1
ATOM 783 N N . GLY A 1 110 ? -2.262 1.781 -9.742 1.00 92.00 110 GLY A N 1
ATOM 784 C CA . GLY A 1 110 ? -3.660 1.931 -9.374 1.00 92.00 110 GLY A CA 1
ATOM 785 C C . GLY A 1 110 ? -3.860 1.538 -7.915 1.00 92.00 110 GLY A C 1
ATOM 786 O O . GLY A 1 110 ? -2.931 1.069 -7.255 1.00 92.00 110 GLY A O 1
ATOM 787 N N . ILE A 1 111 ? -5.075 1.718 -7.414 1.00 93.94 111 ILE A N 1
ATOM 788 C CA . ILE A 1 111 ? -5.472 1.294 -6.074 1.00 93.94 111 ILE A CA 1
ATOM 789 C C . ILE A 1 111 ? -6.930 0.838 -6.106 1.00 93.94 111 ILE A C 1
ATOM 791 O O . ILE A 1 111 ? -7.772 1.455 -6.755 1.00 93.94 111 ILE A O 1
ATOM 795 N N . ASN A 1 112 ? -7.216 -0.277 -5.444 1.00 94.00 112 ASN A N 1
ATOM 796 C CA . ASN A 1 112 ? -8.559 -0.832 -5.342 1.00 94.00 112 ASN A CA 1
ATOM 797 C C . ASN A 1 112 ? -8.813 -1.293 -3.908 1.00 94.00 112 ASN A C 1
ATOM 799 O O . ASN A 1 112 ? -8.162 -2.237 -3.460 1.00 94.00 112 ASN A O 1
ATOM 803 N N . CYS A 1 113 ? -9.744 -0.642 -3.214 1.00 94.44 113 CYS A N 1
ATOM 804 C CA . CYS A 1 113 ? -10.098 -0.947 -1.830 1.00 94.44 113 CYS A CA 1
ATOM 805 C C . CYS A 1 113 ? -11.462 -1.632 -1.759 1.00 94.44 113 CYS A C 1
ATOM 807 O O . CYS A 1 113 ? -12.386 -1.248 -2.478 1.00 94.44 113 CYS A O 1
ATOM 809 N N . LYS A 1 114 ? -11.568 -2.651 -0.907 1.00 90.94 114 LYS A N 1
ATOM 810 C CA . LYS A 1 114 ? -12.798 -3.399 -0.629 1.00 90.94 114 LYS A CA 1
ATOM 811 C C . LYS A 1 114 ? -13.021 -3.526 0.868 1.00 90.94 114 LYS A C 1
ATOM 813 O O . LYS A 1 114 ? -12.006 -3.582 1.603 1.00 90.94 114 LYS A O 1
#

pLDDT: mean 75.04, std 22.24, range [32.78, 95.88]